Protein AF-A0A850TY94-F1 (afdb_monomer)

Foldseek 3Di:
DQDFPDAAPPPRDGHSDPVVNVLVVCVVVVDFPDAAPPPRDGHSDPVVNVVVVCVVVVDDVPD

InterPro domains:
  IPR013087 Zinc finger C2H2-type [PF00096] (6-28)
  IPR013087 Zinc finger C2H2-type [PF00096] (34-56)
  IPR01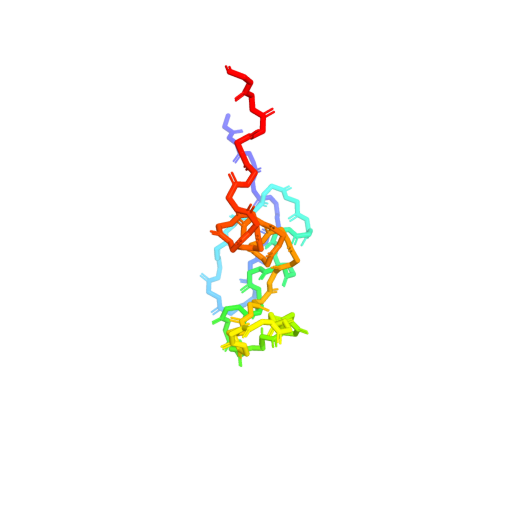3087 Zinc finger C2H2-type [PS00028] (8-28)
  IPR013087 Zinc finger C2H2-type [PS00028] (36-56)
  IPR013087 Zinc finger C2H2-type [PS50157] (6-33)
  IPR013087 Zinc finger C2H2-type [PS50157] (34-61)
  IPR013087 Zinc finger C2H2-type [SM00355] (6-28)
  IPR013087 Zinc finger C2H2-type [SM00355] (34-56)
  IPR036236 Zinc finger C2H2 superfamily [SSF57667] (3-62)

Secondary structure (DSSP, 8-state):
-----EE-TTT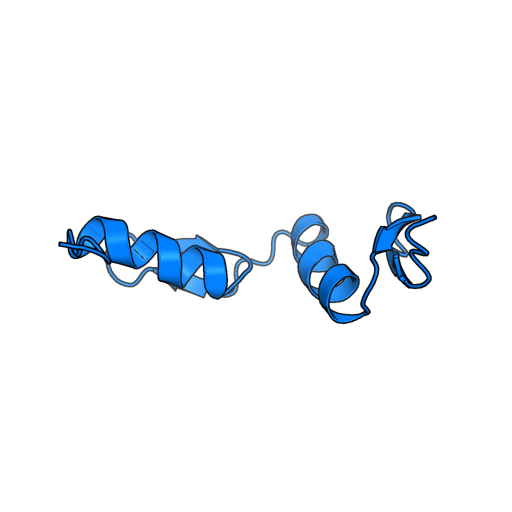--EESSHHHHHHHHHHHH----EE-TTT--EESSHHHHHHHHHHHH---S--

Mean predicted aligned error: 6.59 Å

Nearest PDB structures (foldseek):
  2i13-assembly1_A  TM=9.297E-01  e=6.545E-07  Mus musculus
  6ml2-assembly1_A  TM=9.432E-01  e=9.912E-06  Mus musculus
  8e3e-assembly3_F  TM=8.604E-01  e=6.453E-06  Homo sapiens
  6ml6-assembly1_A  TM=9.319E-01  e=1.635E-05  Mus musculus
  8sst-assembly1_A  TM=8.855E-01  e=3.112E-05  Homo sapiens

Organism: Grus americana (NCBI:txid9117)

Radius of gyration: 15.11 Å; Cα contacts (8 Å, |Δi|>4): 66; chains: 1; bounding box: 34×26×38 Å

pLDDT: mean 87.47, std 9.16, range [50.09, 95.44]

Structure (mmCIF, N/CA/C/O backbone):
data_AF-A0A850TY94-F1
#
_entry.id   AF-A0A850TY94-F1
#
loop_
_atom_site.group_PDB
_atom_site.id
_atom_site.type_symbol
_atom_site.label_atom_id
_atom_site.label_alt_id
_atom_site.label_comp_id
_atom_site.label_asym_id
_atom_site.label_entity_id
_atom_site.label_seq_id
_atom_site.pdbx_PDB_ins_code
_atom_site.Cartn_x
_atom_site.Cartn_y
_atom_site.Cartn_z
_atom_site.occupancy
_atom_site.B_iso_or_equiv
_atom_site.auth_seq_id
_atom_site.auth_comp_id
_atom_site.auth_asym_id
_atom_site.auth_atom_id
_atom_site.pdbx_PDB_model_num
ATOM 1 N N . GLN A 1 1 ? 20.933 11.135 -12.751 1.00 50.09 1 GLN A N 1
ATOM 2 C CA . GLN A 1 1 ? 19.753 10.458 -13.334 1.00 50.09 1 GLN A CA 1
ATOM 3 C C . GLN A 1 1 ? 19.307 9.385 -12.353 1.00 50.09 1 GLN A C 1
ATOM 5 O O . GLN A 1 1 ? 20.157 8.668 -11.848 1.00 50.09 1 GLN A O 1
ATOM 10 N N . THR A 1 2 ? 18.029 9.310 -11.982 1.00 70.44 2 THR A N 1
ATOM 11 C CA . THR A 1 2 ? 17.572 8.252 -11.067 1.00 70.44 2 THR A CA 1
ATOM 12 C C . THR A 1 2 ? 17.475 6.952 -11.854 1.00 70.44 2 THR A C 1
ATOM 14 O O . THR A 1 2 ? 16.475 6.721 -12.534 1.00 70.44 2 THR A O 1
ATOM 17 N N . GLU A 1 3 ? 18.522 6.131 -11.804 1.00 85.31 3 GLU A N 1
ATOM 18 C CA . GLU A 1 3 ? 18.493 4.823 -12.447 1.00 85.31 3 GLU A CA 1
ATOM 19 C C . GLU A 1 3 ? 17.361 3.976 -11.859 1.00 85.31 3 GLU A C 1
ATOM 21 O O . GLU A 1 3 ? 17.130 3.921 -10.645 1.00 85.31 3 GLU A O 1
ATOM 26 N N . LYS A 1 4 ? 16.602 3.350 -12.756 1.00 90.69 4 LYS A N 1
ATOM 27 C CA . LYS A 1 4 ? 15.468 2.482 -12.436 1.00 90.69 4 LYS A CA 1
ATOM 28 C C . LYS A 1 4 ? 15.732 1.109 -13.054 1.00 90.69 4 LYS A C 1
ATOM 30 O O . LYS A 1 4 ? 15.108 0.778 -14.065 1.00 90.69 4 LYS A O 1
ATOM 35 N N . PRO A 1 5 ? 16.684 0.342 -12.491 1.00 92.06 5 PRO A N 1
ATOM 36 C CA . PRO A 1 5 ? 17.133 -0.913 -13.087 1.00 92.06 5 PRO A CA 1
ATOM 37 C C . PRO A 1 5 ? 16.036 -1.985 -13.077 1.00 92.06 5 PRO A C 1
ATOM 39 O O . PRO A 1 5 ? 16.032 -2.876 -13.921 1.00 92.06 5 PRO A O 1
ATOM 42 N N . HIS A 1 6 ? 15.062 -1.886 -12.169 1.00 94.50 6 HIS A N 1
ATOM 43 C CA . HIS A 1 6 ? 14.011 -2.887 -12.034 1.00 94.50 6 HIS A CA 1
ATOM 44 C C . HIS A 1 6 ? 12.746 -2.448 -12.765 1.00 94.50 6 HIS A C 1
ATOM 46 O O . HIS A 1 6 ? 12.094 -1.479 -12.372 1.00 94.50 6 HIS A O 1
ATOM 52 N N . LYS A 1 7 ? 12.377 -3.168 -13.824 1.00 95.44 7 LYS A N 1
ATOM 53 C CA . LYS A 1 7 ? 11.200 -2.864 -14.644 1.00 95.44 7 LYS A CA 1
ATOM 54 C C . LYS A 1 7 ? 10.081 -3.866 -14.393 1.00 95.44 7 LYS A C 1
ATOM 56 O O . LYS A 1 7 ? 10.318 -5.048 -14.162 1.00 95.44 7 LYS A O 1
ATOM 61 N N . CYS A 1 8 ? 8.845 -3.387 -14.448 1.00 95.31 8 CYS A N 1
ATOM 62 C CA . CYS A 1 8 ? 7.681 -4.257 -14.445 1.00 95.31 8 CYS A CA 1
ATOM 63 C C . CYS A 1 8 ? 7.608 -5.049 -15.761 1.00 95.31 8 CYS A C 1
ATOM 65 O O . CYS A 1 8 ? 7.567 -4.416 -16.814 1.00 95.31 8 CYS A O 1
ATOM 67 N N . PRO A 1 9 ? 7.482 -6.386 -15.734 1.00 92.62 9 PRO A N 1
ATOM 68 C CA . PRO A 1 9 ? 7.392 -7.183 -16.958 1.00 92.62 9 PRO A CA 1
ATOM 69 C C . PRO A 1 9 ? 6.085 -6.965 -17.738 1.00 92.62 9 PRO A C 1
ATOM 71 O O . PRO A 1 9 ? 6.036 -7.246 -18.926 1.00 92.62 9 PRO A O 1
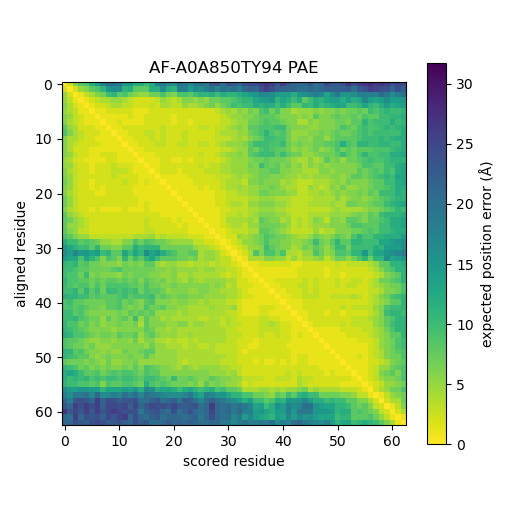ATOM 74 N N . LYS A 1 10 ? 5.020 -6.459 -17.09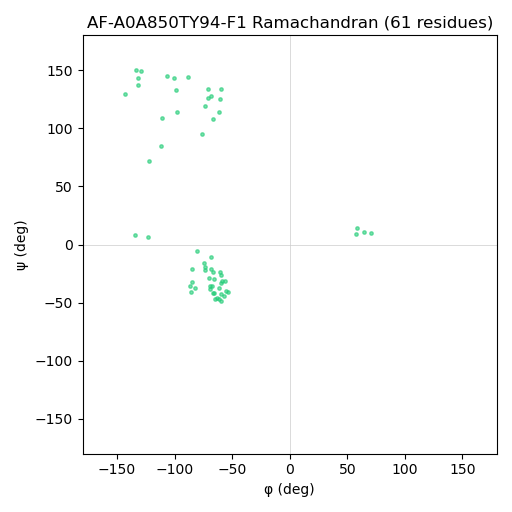3 1.00 92.25 10 LYS A N 1
ATOM 75 C CA . LYS A 1 10 ? 3.713 -6.247 -17.741 1.00 92.25 10 LYS A CA 1
ATOM 76 C C . LYS A 1 10 ? 3.586 -4.897 -18.449 1.00 92.25 10 LYS A C 1
ATOM 78 O O . LYS A 1 10 ? 2.907 -4.808 -19.460 1.00 92.25 10 LYS A O 1
ATOM 83 N N . CYS A 1 11 ? 4.182 -3.837 -17.899 1.00 94.75 11 CYS A N 1
ATOM 84 C CA . CYS A 1 11 ? 3.989 -2.469 -18.401 1.00 94.75 11 CYS A CA 1
ATOM 85 C C . CYS A 1 11 ? 5.285 -1.654 -18.533 1.00 94.75 11 CYS A C 1
ATOM 87 O O . CYS A 1 11 ? 5.234 -0.446 -18.743 1.00 94.75 11 CYS A O 1
ATOM 89 N N . ASN A 1 12 ? 6.453 -2.284 -18.360 1.00 93.50 12 ASN A N 1
ATOM 90 C CA . ASN A 1 12 ? 7.787 -1.674 -18.450 1.00 93.50 12 ASN A CA 1
ATOM 91 C C . ASN A 1 12 ? 8.065 -0.493 -17.504 1.00 93.50 12 ASN A C 1
ATOM 93 O O . ASN A 1 12 ? 9.123 0.136 -17.585 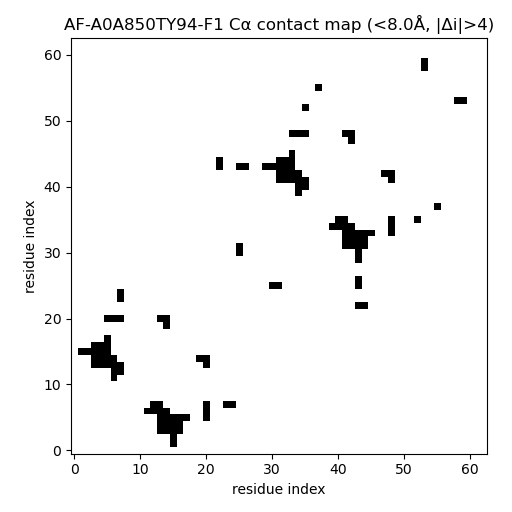1.00 93.50 12 ASN A O 1
ATOM 97 N N . LYS A 1 13 ? 7.172 -0.214 -16.548 1.00 94.62 13 LYS A N 1
ATOM 98 C CA . LYS A 1 13 ? 7.381 0.829 -15.543 1.00 94.62 13 LYS A CA 1
ATOM 99 C C . LYS A 1 13 ? 8.622 0.524 -14.701 1.00 94.62 13 LYS A C 1
ATOM 101 O O . LYS A 1 13 ? 8.730 -0.556 -14.124 1.00 94.62 13 LYS A O 1
ATOM 106 N N . GLY A 1 14 ? 9.545 1.483 -14.639 1.00 95.31 14 GLY A N 1
ATOM 107 C CA . GLY A 1 14 ? 10.809 1.360 -13.913 1.00 95.31 14 GLY A CA 1
ATOM 108 C C . GLY A 1 14 ? 10.713 1.780 -12.445 1.00 95.31 14 GLY A C 1
ATOM 109 O O . GLY A 1 14 ? 10.045 2.759 -12.098 1.00 95.31 14 GLY A O 1
ATOM 110 N N . PHE A 1 15 ? 11.450 1.077 -11.594 1.00 94.94 15 PHE A N 1
ATOM 111 C CA . PHE A 1 15 ? 11.570 1.302 -10.162 1.00 94.94 15 PHE A CA 1
ATOM 112 C C . PHE A 1 15 ? 13.035 1.254 -9.745 1.00 94.94 15 PHE A C 1
ATOM 114 O O . PHE A 1 15 ? 13.851 0.544 -10.332 1.00 94.94 15 PHE A O 1
ATOM 121 N N . ARG A 1 16 ? 13.353 2.009 -8.691 1.00 94.25 16 ARG A N 1
ATOM 122 C CA . ARG A 1 16 ? 14.700 2.027 -8.121 1.00 94.25 16 ARG A CA 1
ATOM 123 C C . ARG A 1 16 ? 15.056 0.688 -7.473 1.00 94.25 16 ARG A C 1
ATOM 125 O O . ARG A 1 16 ? 16.206 0.292 -7.553 1.00 94.25 16 ARG A O 1
ATOM 132 N N . TRP A 1 17 ? 14.085 0.009 -6.848 1.00 93.25 17 TRP A N 1
ATOM 133 C CA . TRP A 1 17 ? 14.280 -1.215 -6.051 1.00 93.25 17 TRP A CA 1
ATOM 134 C C . TRP A 1 17 ? 13.318 -2.336 -6.487 1.00 93.25 17 TRP A C 1
ATOM 136 O O . TRP A 1 17 ? 12.174 -2.048 -6.856 1.00 93.25 17 TRP A O 1
ATOM 146 N N . CYS A 1 18 ? 13.733 -3.607 -6.364 1.00 93.00 18 CYS A N 1
ATOM 147 C CA . CYS A 1 18 ? 12.895 -4.790 -6.638 1.00 93.00 18 CYS A CA 1
ATOM 148 C C . CYS A 1 18 ? 11.564 -4.779 -5.872 1.00 93.00 18 CYS A C 1
ATOM 150 O O . CYS A 1 18 ? 10.516 -5.095 -6.433 1.00 93.00 18 CYS A O 1
ATOM 152 N N . SER A 1 19 ? 11.583 -4.363 -4.601 1.00 91.31 19 SER A N 1
ATOM 153 C CA . SER A 1 19 ? 10.378 -4.272 -3.763 1.00 91.31 19 SER A CA 1
ATOM 154 C C . SER A 1 19 ? 9.316 -3.340 -4.359 1.00 91.31 19 SER A C 1
ATOM 156 O O . SER A 1 19 ? 8.118 -3.593 -4.217 1.00 91.31 19 SER A O 1
ATOM 158 N N . GLY A 1 20 ? 9.741 -2.303 -5.090 1.00 93.12 20 GLY A N 1
ATOM 159 C CA . GLY A 1 20 ? 8.858 -1.412 -5.839 1.00 93.12 20 GLY A CA 1
ATOM 160 C C . GLY A 1 20 ? 8.136 -2.124 -6.982 1.00 93.12 20 GLY A C 1
ATOM 161 O O . GLY A 1 20 ? 6.929 -1.940 -7.136 1.00 93.12 20 GLY A O 1
ATOM 162 N N . VAL A 1 21 ? 8.841 -2.986 -7.725 1.00 93.69 21 VAL A N 1
ATOM 163 C CA . VAL A 1 21 ? 8.248 -3.804 -8.797 1.00 93.69 21 VAL A CA 1
ATOM 164 C C . VAL A 1 21 ? 7.234 -4.795 -8.229 1.00 93.69 21 VAL A C 1
ATOM 166 O O . VAL A 1 21 ? 6.113 -4.852 -8.726 1.00 93.69 21 VAL A O 1
ATOM 169 N N . ILE A 1 22 ? 7.579 -5.515 -7.156 1.00 90.38 22 ILE A N 1
ATOM 170 C CA . IL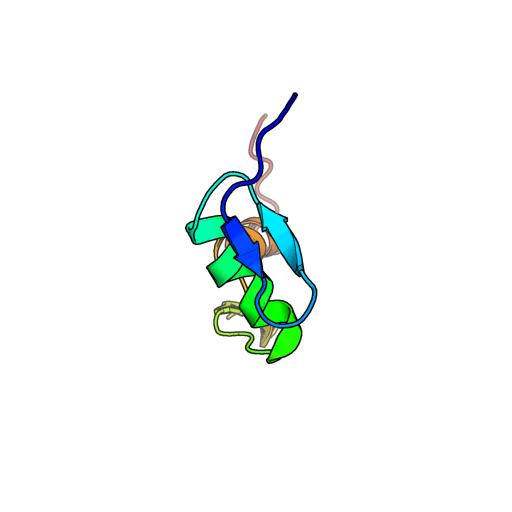E A 1 22 ? 6.691 -6.506 -6.516 1.00 90.38 22 ILE A CA 1
ATOM 171 C C . ILE A 1 22 ? 5.415 -5.834 -5.992 1.00 90.38 22 ILE A C 1
ATOM 173 O O . ILE A 1 22 ? 4.303 -6.288 -6.257 1.00 90.38 22 ILE A O 1
ATOM 177 N N . LYS A 1 23 ? 5.553 -4.704 -5.286 1.00 89.69 23 LYS A N 1
ATOM 178 C CA . LYS A 1 23 ? 4.409 -3.919 -4.799 1.00 89.69 23 LYS A CA 1
ATOM 179 C C . LYS A 1 23 ? 3.524 -3.452 -5.954 1.00 89.69 23 LYS A C 1
ATOM 181 O O . LYS A 1 23 ? 2.302 -3.489 -5.845 1.00 89.69 23 LYS A O 1
ATOM 186 N N . HIS A 1 24 ? 4.136 -3.000 -7.043 1.00 92.19 24 HIS A N 1
ATOM 187 C CA . HIS A 1 24 ? 3.418 -2.544 -8.223 1.00 92.19 24 HIS A CA 1
ATOM 188 C C . HIS A 1 24 ? 2.717 -3.683 -8.966 1.00 92.19 24 HIS A C 1
ATOM 190 O O . HIS A 1 24 ? 1.605 -3.481 -9.433 1.00 92.19 24 HIS A O 1
ATOM 196 N N . GLN A 1 25 ? 3.283 -4.888 -9.033 1.00 91.25 25 GLN A N 1
ATOM 197 C CA . GLN A 1 25 ? 2.620 -6.021 -9.687 1.00 91.25 25 GLN A CA 1
ATOM 198 C C . GLN A 1 25 ? 1.233 -6.321 -9.101 1.00 91.25 25 GLN A C 1
ATOM 200 O O . GLN A 1 25 ? 0.325 -6.668 -9.855 1.00 91.25 25 GLN A O 1
ATOM 205 N N . ARG A 1 26 ? 1.026 -6.063 -7.804 1.00 88.62 26 ARG A N 1
ATOM 206 C CA . ARG A 1 26 ? -0.287 -6.182 -7.146 1.00 88.62 26 ARG A CA 1
ATOM 207 C C . ARG A 1 26 ? -1.355 -5.256 -7.738 1.00 88.62 26 ARG A C 1
ATOM 209 O O . ARG A 1 26 ? -2.542 -5.549 -7.650 1.00 88.62 26 ARG A O 1
ATOM 216 N N . THR A 1 27 ? -0.967 -4.148 -8.379 1.00 88.31 27 THR A N 1
ATOM 217 C CA . THR A 1 27 ? -1.924 -3.269 -9.077 1.00 88.31 27 THR A CA 1
ATOM 218 C C . THR A 1 27 ? -2.430 -3.876 -10.379 1.00 88.31 27 THR A C 1
ATOM 220 O O . THR A 1 27 ? -3.480 -3.467 -10.854 1.00 88.31 27 THR A O 1
ATOM 223 N N . HIS A 1 28 ? -1.699 -4.829 -10.964 1.00 89.75 28 HIS A N 1
ATOM 224 C CA . HIS A 1 28 ? -2.144 -5.546 -12.158 1.00 89.75 28 HIS A CA 1
ATOM 225 C C . HIS A 1 28 ? -3.039 -6.738 -11.826 1.00 89.75 28 HIS A C 1
ATOM 227 O O . HIS A 1 28 ? -3.900 -7.077 -12.626 1.00 89.75 28 HIS A O 1
ATOM 233 N N . THR A 1 29 ? -2.811 -7.398 -10.690 1.00 86.31 29 THR A N 1
ATOM 234 C CA . THR A 1 29 ? -3.623 -8.543 -10.248 1.00 86.31 29 THR A CA 1
ATOM 235 C C . THR A 1 29 ? -4.876 -8.106 -9.496 1.00 86.31 29 THR A C 1
ATOM 237 O O . THR A 1 29 ? -5.828 -8.869 -9.393 1.00 86.31 29 THR A O 1
ATOM 240 N N . GLY A 1 30 ? -4.891 -6.880 -8.962 1.00 82.06 30 GLY A N 1
ATOM 241 C CA . GLY A 1 30 ? -5.963 -6.422 -8.083 1.00 82.06 30 GLY A CA 1
ATOM 242 C C . GLY A 1 30 ? -5.940 -7.106 -6.714 1.00 82.06 30 GLY A C 1
ATOM 243 O O . GLY A 1 30 ? -6.875 -6.923 -5.936 1.00 82.06 30 GLY A O 1
ATOM 244 N N . GLU A 1 31 ? -4.882 -7.860 -6.396 1.00 82.25 31 GLU A N 1
ATOM 245 C CA . GLU A 1 31 ? -4.722 -8.523 -5.106 1.00 82.25 31 GLU A CA 1
ATOM 246 C C . GLU A 1 31 ? -4.672 -7.485 -3.987 1.00 82.25 31 GLU A C 1
ATOM 248 O O . GLU A 1 31 ? -3.740 -6.680 -3.859 1.00 82.25 31 GLU A O 1
ATOM 253 N N . LYS A 1 32 ? -5.695 -7.518 -3.138 1.00 80.25 32 LYS A N 1
ATOM 254 C CA . LYS A 1 32 ? -5.777 -6.694 -1.939 1.00 80.25 32 LYS A CA 1
ATOM 255 C C . LYS A 1 32 ? -5.667 -7.595 -0.716 1.00 80.25 32 LYS A C 1
ATOM 257 O O . LYS A 1 32 ? -6.663 -8.023 -0.150 1.00 80.25 32 LYS A O 1
ATOM 262 N N . LEU A 1 33 ? -4.425 -7.885 -0.344 1.00 85.19 33 LEU A N 1
ATOM 263 C CA . LEU A 1 33 ? -4.075 -8.832 0.721 1.00 85.19 33 LEU A CA 1
ATOM 264 C C . LEU A 1 33 ? -4.353 -8.299 2.135 1.00 85.19 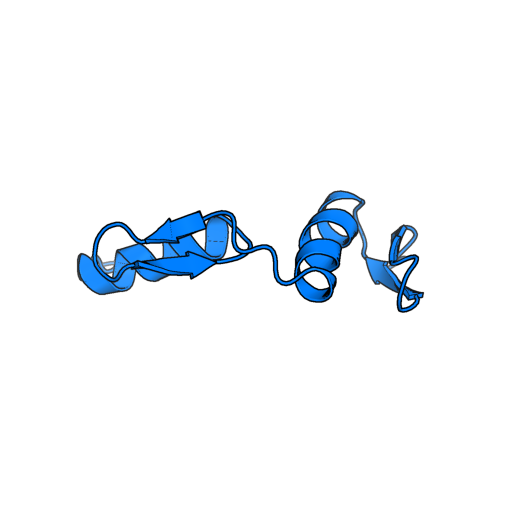33 LEU A C 1
ATOM 266 O O . LEU A 1 33 ? -4.426 -9.068 3.086 1.00 85.19 33 LEU A O 1
ATOM 270 N N . PHE A 1 34 ? -4.486 -6.982 2.294 1.00 89.62 34 PHE A N 1
ATOM 271 C CA . PHE A 1 34 ? -4.592 -6.343 3.601 1.00 89.62 34 PHE A CA 1
ATOM 272 C C . PHE A 1 34 ? -6.000 -5.792 3.800 1.00 89.62 34 PHE A C 1
ATOM 274 O O . PHE A 1 34 ? -6.372 -4.801 3.174 1.00 89.62 34 PHE A O 1
ATOM 281 N N . THR A 1 35 ? -6.777 -6.422 4.677 1.00 92.81 35 THR A N 1
ATOM 282 C CA . THR A 1 35 ? -8.157 -6.015 4.976 1.00 92.81 35 THR A CA 1
ATOM 283 C C . THR A 1 35 ? -8.196 -5.185 6.254 1.00 92.81 35 THR A C 1
ATOM 285 O O . THR A 1 35 ? -7.618 -5.574 7.266 1.00 92.81 35 THR A O 1
ATOM 288 N N . CYS A 1 36 ? -8.891 -4.050 6.233 1.00 93.38 36 CYS A N 1
ATOM 289 C CA . CYS A 1 36 ? -9.215 -3.308 7.444 1.00 93.38 36 CYS A CA 1
ATOM 290 C C . CYS A 1 36 ? -10.267 -4.074 8.253 1.00 93.38 36 CYS A C 1
ATOM 292 O O . CYS A 1 36 ? -11.326 -4.410 7.727 1.00 93.38 36 CYS A O 1
ATOM 294 N N . SER A 1 37 ? -9.992 -4.343 9.527 1.00 91.94 37 SER A N 1
ATOM 295 C CA . SER A 1 37 ? -10.932 -5.024 10.425 1.00 91.94 37 SER A CA 1
ATOM 296 C C . SER A 1 37 ? -12.184 -4.195 10.713 1.00 91.94 37 SER A C 1
ATOM 298 O O . SER A 1 37 ? -13.248 -4.765 10.904 1.00 91.94 37 SER A O 1
ATOM 300 N N . GLU A 1 38 ? -12.066 -2.868 10.695 1.00 91.69 38 GLU A N 1
ATOM 301 C CA . GLU A 1 38 ? -13.116 -1.949 11.149 1.00 91.69 38 GLU A CA 1
ATOM 302 C C . GLU A 1 38 ? -14.141 -1.641 10.050 1.00 91.69 38 GLU A C 1
ATOM 304 O O . GLU A 1 38 ? -15.339 -1.640 10.301 1.00 91.69 38 GLU A O 1
ATOM 309 N N . CYS A 1 39 ? -13.693 -1.448 8.804 1.00 93.62 39 CYS A N 1
ATOM 310 C CA . CYS A 1 39 ? -14.575 -1.105 7.679 1.00 93.62 39 CYS A CA 1
ATOM 311 C C . CYS A 1 39 ? -14.506 -2.089 6.500 1.00 93.62 39 CYS A C 1
ATOM 313 O O . CYS A 1 39 ? -15.061 -1.824 5.435 1.00 93.62 39 CYS A O 1
ATOM 315 N N . ARG A 1 40 ? -13.776 -3.206 6.648 1.00 92.00 40 ARG A N 1
ATOM 316 C CA . ARG A 1 40 ? -13.608 -4.264 5.627 1.00 92.00 40 ARG A CA 1
ATOM 317 C C . ARG A 1 40 ? -13.010 -3.788 4.295 1.00 92.00 40 ARG A C 1
ATOM 319 O O . ARG A 1 40 ? -13.011 -4.521 3.308 1.00 92.00 40 ARG A O 1
ATOM 326 N N . LYS A 1 41 ? -12.433 -2.582 4.260 1.00 91.62 41 LYS A N 1
ATOM 327 C CA . LYS A 1 41 ? -11.749 -2.039 3.082 1.00 91.62 41 LYS A CA 1
ATOM 328 C C . LYS A 1 41 ? -10.431 -2.770 2.836 1.00 91.62 41 LYS A C 1
ATOM 330 O O . LYS A 1 41 ? -9.631 -2.951 3.751 1.00 91.62 41 LYS A O 1
ATOM 335 N N . ASN A 1 42 ? -10.194 -3.150 1.584 1.00 91.12 42 ASN A N 1
ATOM 336 C CA . ASN A 1 42 ? -9.031 -3.940 1.186 1.00 91.12 42 ASN A CA 1
ATOM 337 C C . ASN A 1 42 ? -7.926 -3.062 0.562 1.00 91.12 42 ASN A C 1
ATOM 339 O O . ASN A 1 42 ? -8.209 -2.142 -0.212 1.00 91.12 42 ASN A O 1
ATOM 343 N N . PHE A 1 43 ? -6.663 -3.388 0.838 1.00 89.56 43 PHE A N 1
ATOM 344 C CA . PHE A 1 43 ? -5.463 -2.698 0.362 1.00 89.56 43 PHE A CA 1
ATOM 345 C C . PHE A 1 43 ? -4.444 -3.700 -0.200 1.00 89.56 43 PHE A C 1
ATOM 347 O O . PHE A 1 43 ? -4.248 -4.781 0.346 1.00 89.56 43 PHE A O 1
ATOM 354 N N . GLY A 1 44 ? -3.733 -3.328 -1.268 1.00 87.75 44 GLY A N 1
ATOM 355 C CA . GLY A 1 44 ? -2.631 -4.142 -1.820 1.00 87.75 44 GLY A CA 1
ATOM 356 C C . GLY A 1 44 ? -1.301 -3.993 -1.065 1.00 87.75 44 GLY A C 1
ATOM 357 O O . GLY A 1 44 ? -0.310 -4.658 -1.375 1.00 87.75 44 GLY A O 1
ATOM 358 N N . VAL A 1 45 ? -1.241 -3.084 -0.086 1.00 87.19 45 VAL A N 1
ATOM 359 C CA . VAL A 1 45 ? -0.004 -2.653 0.577 1.00 87.19 45 VAL A CA 1
ATOM 360 C C . VAL A 1 45 ? -0.270 -2.401 2.058 1.00 87.19 45 VAL A C 1
ATOM 362 O O . VAL A 1 45 ? -1.158 -1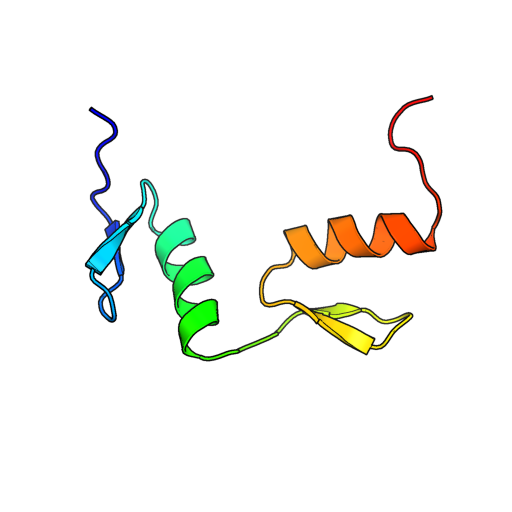.617 2.391 1.00 87.19 45 VAL A O 1
ATOM 365 N N . SER A 1 46 ? 0.552 -2.987 2.932 1.00 89.06 46 SER A N 1
ATOM 366 C CA . SER A 1 46 ? 0.451 -2.838 4.389 1.00 89.06 46 SER A CA 1
ATOM 367 C C . SER A 1 46 ? 0.527 -1.380 4.849 1.00 89.06 46 SER A C 1
ATOM 369 O O . SER A 1 46 ? -0.303 -0.952 5.641 1.00 89.06 46 SER A O 1
ATOM 371 N N . PHE A 1 47 ? 1.454 -0.587 4.300 1.00 88.69 47 PHE A N 1
ATOM 372 C CA . PHE A 1 47 ? 1.595 0.836 4.640 1.00 88.69 47 PHE A CA 1
ATOM 373 C C . PHE A 1 47 ? 0.295 1.634 4.431 1.00 88.69 47 PHE A C 1
ATOM 375 O O . PHE A 1 47 ? -0.062 2.456 5.270 1.00 88.69 47 PHE A O 1
ATOM 382 N N . HIS A 1 48 ? -0.452 1.359 3.353 1.00 90.25 48 HIS A N 1
ATOM 383 C CA . HIS A 1 48 ? -1.732 2.034 3.113 1.00 90.25 48 HIS A CA 1
ATOM 384 C C . HIS A 1 48 ? -2.796 1.610 4.132 1.00 90.25 48 HIS A C 1
ATOM 386 O O . HIS A 1 48 ? -3.552 2.463 4.584 1.00 90.25 48 HIS A O 1
ATOM 392 N N . LEU A 1 49 ? -2.833 0.330 4.531 1.00 92.31 49 LEU A N 1
ATOM 393 C CA . LEU A 1 49 ? -3.726 -0.131 5.598 1.00 92.31 49 LEU A CA 1
ATOM 394 C C . LEU A 1 49 ? -3.382 0.542 6.936 1.00 92.31 49 LEU A C 1
ATOM 396 O O . LEU A 1 49 ? -4.280 1.024 7.616 1.00 92.31 49 LEU A O 1
ATOM 400 N N . ILE A 1 50 ? -2.100 0.603 7.305 1.00 90.56 50 ILE A N 1
ATOM 401 C CA . ILE A 1 50 ? -1.655 1.235 8.558 1.00 90.56 50 ILE A CA 1
ATOM 402 C C . ILE A 1 50 ? -2.054 2.713 8.578 1.00 90.56 50 ILE A C 1
ATOM 404 O O . ILE A 1 50 ? -2.662 3.169 9.541 1.00 90.56 50 ILE A O 1
ATOM 408 N N . SER A 1 51 ? -1.771 3.449 7.500 1.00 90.50 51 SER A N 1
ATOM 409 C CA . SER A 1 51 ? -2.177 4.853 7.382 1.00 90.50 51 SER A CA 1
ATOM 410 C C . SER A 1 51 ? -3.695 5.022 7.417 1.00 90.50 51 SER A C 1
ATOM 412 O O . SER A 1 51 ? -4.182 5.990 7.987 1.00 90.50 51 SER A O 1
ATOM 414 N N . HIS A 1 52 ? -4.442 4.098 6.815 1.00 92.38 52 HIS A N 1
ATOM 415 C CA . HIS A 1 52 ? -5.898 4.134 6.825 1.00 92.38 52 HIS A CA 1
ATOM 416 C C . HIS A 1 52 ? -6.470 3.909 8.227 1.00 92.38 52 HIS A C 1
ATOM 418 O O . HIS A 1 52 ? -7.387 4.621 8.616 1.00 92.38 52 HIS A O 1
ATOM 424 N N . ARG A 1 53 ? -5.917 2.968 9.002 1.00 90.94 53 ARG A N 1
ATOM 425 C CA . ARG A 1 53 ? -6.376 2.687 10.373 1.00 90.94 53 ARG A CA 1
ATOM 426 C C . ARG A 1 53 ? -6.270 3.899 11.296 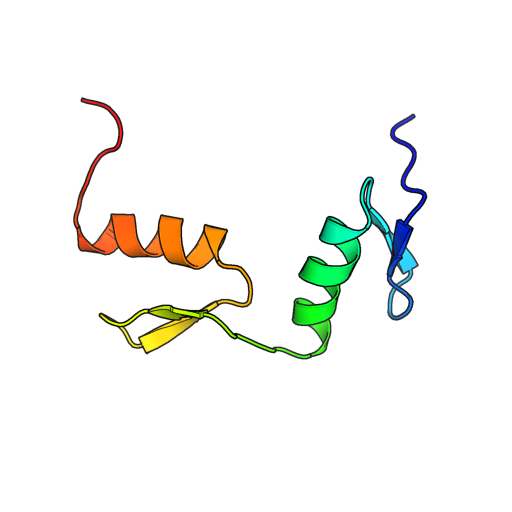1.00 90.94 53 ARG A C 1
ATOM 428 O O . ARG A 1 53 ? -7.150 4.094 12.121 1.00 90.94 53 ARG A O 1
ATOM 435 N N . ARG A 1 54 ? -5.262 4.754 11.100 1.00 88.62 54 ARG A N 1
ATOM 436 C CA . ARG A 1 54 ? -5.119 6.015 11.853 1.00 88.62 54 ARG A CA 1
ATOM 437 C C . ARG A 1 54 ? -6.310 6.962 11.681 1.00 88.62 54 ARG A C 1
ATOM 439 O O . ARG A 1 54 ? -6.573 7.776 12.554 1.00 88.62 54 ARG A O 1
ATOM 446 N N . MET A 1 55 ? -7.038 6.863 10.565 1.00 87.50 55 MET A N 1
ATOM 447 C CA . MET A 1 55 ? -8.250 7.660 10.361 1.00 87.50 55 MET A CA 1
ATOM 448 C C . MET A 1 55 ? -9.400 7.217 11.266 1.00 87.50 55 MET A C 1
ATOM 450 O O . MET A 1 55 ? -10.241 8.044 11.595 1.00 87.50 55 MET A O 1
ATOM 454 N N . HIS A 1 56 ? -9.450 5.939 11.651 1.00 89.12 56 HIS A N 1
ATOM 455 C CA . HIS A 1 56 ? -10.499 5.436 12.535 1.00 89.12 56 HIS A CA 1
ATOM 456 C C . HIS A 1 56 ? -10.201 5.718 14.002 1.00 89.12 56 HIS A C 1
ATOM 458 O O . HIS A 1 56 ? -11.108 6.050 14.756 1.00 89.12 56 HIS A O 1
ATOM 464 N N . THR A 1 57 ? -8.930 5.627 14.404 1.00 83.19 57 THR A N 1
ATOM 465 C CA . THR A 1 57 ? -8.521 5.907 15.788 1.00 83.19 57 THR A CA 1
ATOM 466 C C . THR A 1 57 ? -8.514 7.401 16.109 1.00 83.19 57 THR A C 1
ATOM 468 O O . THR A 1 57 ? -8.474 7.772 17.277 1.00 83.19 57 THR A O 1
ATOM 471 N N . GLY A 1 58 ? -8.537 8.270 15.091 1.00 76.25 58 GLY A N 1
ATOM 472 C CA . GLY A 1 58 ? -8.420 9.718 15.276 1.00 76.25 58 GLY A CA 1
ATOM 473 C C . GLY A 1 58 ? -7.060 10.147 15.839 1.00 76.25 58 GLY A C 1
ATOM 474 O O . GLY A 1 58 ? -6.891 11.306 16.215 1.00 76.25 58 GLY A O 1
ATOM 475 N N . GLU A 1 59 ? -6.083 9.237 15.893 1.00 72.25 59 GLU A N 1
ATOM 476 C CA . GLU A 1 59 ? -4.747 9.517 16.403 1.00 72.25 59 GLU A CA 1
ATOM 477 C C . GLU A 1 59 ? -4.037 10.499 15.467 1.00 72.25 59 GLU A C 1
ATOM 479 O O . GLU A 1 59 ? -3.617 10.160 14.354 1.00 72.25 59 GLU A O 1
ATOM 484 N N . ARG A 1 60 ? -3.875 11.739 15.933 1.00 67.69 60 ARG A N 1
ATOM 485 C CA . ARG A 1 60 ? -2.928 12.682 15.345 1.00 67.69 60 ARG A CA 1
ATOM 486 C C . ARG A 1 60 ? -1.517 12.242 15.749 1.00 67.69 60 ARG A C 1
ATOM 488 O O . ARG A 1 60 ? -1.226 12.200 16.939 1.00 67.69 60 ARG A O 1
ATOM 495 N N . PRO A 1 61 ? -0.627 11.911 14.793 1.00 62.94 61 PRO A N 1
ATOM 496 C CA . PRO A 1 61 ? 0.720 11.440 15.116 1.00 62.94 61 PRO A CA 1
ATOM 497 C C . PRO A 1 61 ? 1.618 12.524 15.731 1.00 62.94 61 PRO A C 1
ATOM 499 O O . PRO A 1 61 ? 2.694 12.198 16.221 1.00 62.94 61 PRO A O 1
ATOM 502 N N . TYR A 1 62 ? 1.187 13.786 15.699 1.00 62.69 62 TYR A N 1
ATOM 503 C CA . TYR A 1 62 ? 1.878 14.914 16.307 1.00 62.69 62 TYR A CA 1
ATOM 504 C C . TYR A 1 62 ? 0.868 15.734 17.125 1.00 62.69 62 TYR A C 1
ATOM 506 O O . TYR A 1 62 ? -0.258 15.905 16.639 1.00 62.69 62 TYR A O 1
ATOM 514 N N . PRO A 1 63 ? 1.242 16.186 18.339 1.00 66.50 63 PRO A N 1
ATOM 515 C CA . PRO A 1 63 ? 0.447 17.138 19.108 1.00 66.50 63 PRO A CA 1
ATOM 516 C C . PRO A 1 63 ? 0.221 18.447 18.344 1.00 66.50 63 PRO A C 1
ATOM 518 O O . PRO A 1 63 ? 1.119 18.845 17.564 1.00 66.50 63 PRO A O 1
#

Solvent-accessible surface area (backbone atoms only — not comparable to full-atom values): 3940 Å² total; per-residue (Å²): 130,88,69,42,84,33,54,30,93,89,76,63,54,62,21,73,42,64,68,52,34,60,57,50,51,31,72,78,71,65,50,47,83,37,64,40,89,88,77,66,51,65,23,64,42,65,70,60,46,56,61,52,51,39,68,75,72,66,61,66,95,63,135

Sequence (63 aa):
QTEKPHKCPKCNKGFRWCSGVIKHQRTHTGEKLFTCSECRKNFGVSFHLISHRRMHTGERPYP